Protein AF-A0A843G4M1-F1 (afdb_monomer_lite)

Secondary structure (DSSP, 8-state):
----TT---GGG--SPPHHHHHHHHS-HHHHTT-EEE---EEEETTEEEE-TT----HHHHHHHHHTT--EEEETTEEPP------

Structure (mmCIF, N/CA/C/O backbone):
data_AF-A0A843G4M1-F1
#
_entry.id   AF-A0A843G4M1-F1
#
loop_
_atom_site.group_PDB
_atom_site.id
_atom_site.type_symbol
_atom_site.label_atom_id
_atom_site.label_alt_id
_atom_site.label_comp_id
_atom_site.label_asym_id
_atom_site.label_entity_id
_atom_site.label_seq_id
_atom_site.pdbx_PDB_ins_code
_atom_site.Cartn_x
_atom_site.Cartn_y
_atom_site.Cartn_z
_atom_site.occupancy
_atom_site.B_iso_or_equiv
_atom_site.auth_seq_id
_atom_site.auth_comp_id
_atom_site.auth_asym_id
_atom_site.auth_atom_id
_atom_site.pdbx_PDB_model_num
ATOM 1 N N . MET A 1 1 ? 3.190 -2.973 -26.020 1.00 51.75 1 MET A N 1
ATOM 2 C CA . MET A 1 1 ? 2.619 -1.654 -25.685 1.00 51.75 1 MET A CA 1
ATOM 3 C C . MET A 1 1 ? 3.547 -1.080 -24.641 1.00 51.75 1 MET A C 1
ATOM 5 O O . MET A 1 1 ? 3.528 -1.569 -23.522 1.00 51.75 1 MET A O 1
ATOM 9 N N . ASP A 1 2 ? 4.409 -0.144 -25.026 1.00 59.72 2 ASP A N 1
ATOM 10 C CA . ASP A 1 2 ? 5.386 0.466 -24.116 1.00 59.72 2 ASP A CA 1
ATOM 11 C C . ASP A 1 2 ? 4.707 1.596 -23.337 1.00 59.72 2 ASP A C 1
ATOM 13 O O . ASP A 1 2 ? 4.911 2.778 -23.600 1.00 59.72 2 ASP A O 1
ATOM 17 N N . LEU A 1 3 ? 3.801 1.218 -22.435 1.00 64.25 3 LEU A N 1
ATOM 18 C CA . LEU A 1 3 ? 3.122 2.143 -21.533 1.00 64.25 3 LEU A CA 1
ATOM 19 C C . LEU A 1 3 ? 3.727 2.004 -20.134 1.00 64.25 3 LEU A C 1
ATOM 21 O O . LEU A 1 3 ? 4.032 0.885 -19.716 1.00 64.25 3 LEU A O 1
ATOM 25 N N . PRO A 1 4 ? 3.905 3.112 -19.396 1.00 65.88 4 PRO A N 1
ATOM 26 C CA . PRO A 1 4 ? 4.414 3.042 -18.040 1.00 65.88 4 PRO A CA 1
ATOM 27 C C . PRO A 1 4 ? 3.444 2.252 -17.163 1.00 65.88 4 PRO A C 1
ATOM 29 O O . PRO A 1 4 ? 2.237 2.519 -17.138 1.00 65.88 4 PRO A O 1
ATOM 32 N N . SER A 1 5 ? 3.987 1.301 -16.403 1.00 63.34 5 SER A N 1
ATOM 33 C CA . SER A 1 5 ? 3.276 0.692 -15.284 1.00 63.34 5 SER A CA 1
ATOM 34 C C . SER A 1 5 ? 2.709 1.795 -14.389 1.00 63.34 5 SER A C 1
ATOM 36 O O . SER A 1 5 ? 3.331 2.844 -14.217 1.00 63.34 5 SER A O 1
ATOM 38 N N . ASN A 1 6 ? 1.545 1.553 -13.782 1.00 62.00 6 ASN A N 1
ATOM 39 C CA .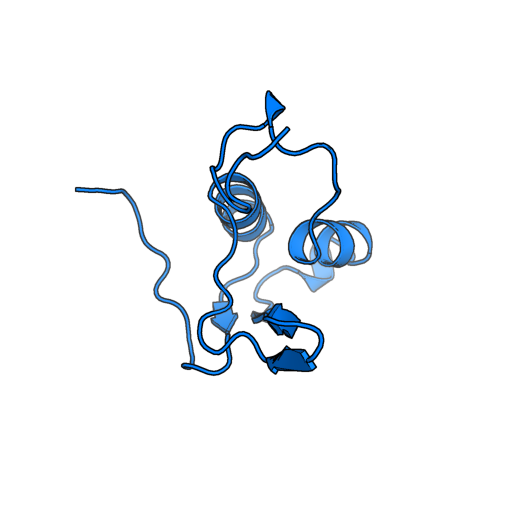 ASN A 1 6 ? 0.938 2.471 -12.811 1.00 62.00 6 ASN A CA 1
ATOM 40 C C . ASN A 1 6 ? 0.267 3.743 -13.384 1.00 62.00 6 ASN A C 1
ATOM 42 O O . ASN A 1 6 ? -0.045 4.644 -12.608 1.00 62.00 6 ASN A O 1
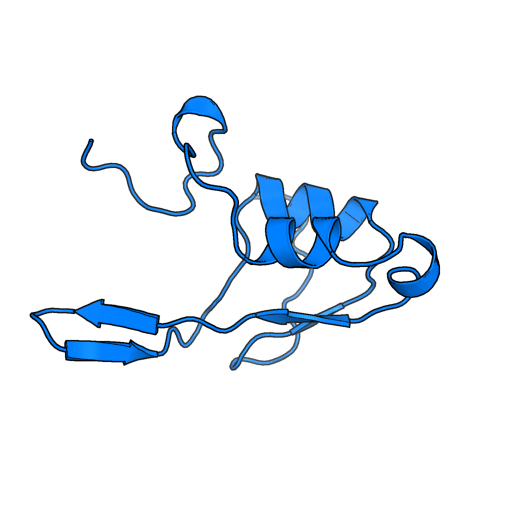ATOM 46 N N . SER A 1 7 ? -0.025 3.822 -14.692 1.00 70.88 7 SER A N 1
ATOM 47 C CA . SER A 1 7 ? -0.649 5.011 -15.319 1.00 70.88 7 SER A CA 1
ATOM 48 C C . SER A 1 7 ? -2.016 5.408 -14.730 1.00 70.88 7 SER A C 1
ATOM 50 O O . SER A 1 7 ? -2.430 6.562 -14.825 1.00 70.88 7 SER A O 1
ATOM 52 N N . GLY A 1 8 ? -2.733 4.460 -14.115 1.00 63.09 8 GLY A N 1
ATOM 53 C CA . GLY A 1 8 ? -4.061 4.682 -13.534 1.00 63.09 8 GLY A CA 1
ATOM 54 C C . GLY A 1 8 ? -5.212 4.666 -14.540 1.00 63.09 8 GLY A C 1
ATOM 55 O O . GLY A 1 8 ? -6.363 4.854 -14.144 1.00 63.09 8 GLY A O 1
ATOM 56 N N . ASN A 1 9 ? -4.930 4.404 -15.815 1.00 70.94 9 ASN A N 1
ATOM 57 C CA . ASN A 1 9 ? -5.941 4.155 -16.833 1.00 70.94 9 ASN A CA 1
ATOM 58 C C . ASN A 1 9 ? -6.295 2.661 -16.859 1.00 70.94 9 ASN A C 1
ATOM 60 O O . ASN A 1 9 ? -5.435 1.806 -17.060 1.00 70.94 9 ASN A O 1
ATOM 64 N N . TYR A 1 10 ? -7.576 2.347 -16.665 1.00 65.06 10 TYR A N 1
ATOM 65 C CA . TYR A 1 10 ? -8.049 0.963 -16.585 1.00 65.06 10 TYR A CA 1
ATOM 66 C C . TYR A 1 10 ? -7.817 0.190 -17.888 1.00 65.06 10 TYR A C 1
ATOM 68 O O . TYR A 1 10 ? -7.486 -0.989 -17.847 1.00 65.06 10 TYR A O 1
ATOM 76 N N . ASN A 1 11 ? -7.927 0.865 -19.035 1.00 68.69 11 ASN A N 1
ATOM 77 C CA . ASN A 1 11 ? -7.740 0.234 -20.343 1.00 68.69 11 ASN A CA 1
ATOM 78 C C . ASN A 1 11 ? -6.282 -0.163 -20.616 1.00 68.69 11 ASN A C 1
ATOM 80 O O . ASN A 1 11 ? -6.039 -0.997 -21.483 1.00 68.69 11 ASN A O 1
ATOM 84 N N . ASP A 1 12 ? -5.334 0.410 -19.871 1.00 72.81 12 ASP A N 1
ATOM 85 C CA . ASP A 1 12 ? -3.903 0.137 -20.026 1.00 72.81 12 ASP A CA 1
ATOM 86 C C . ASP A 1 12 ? -3.438 -0.991 -19.085 1.00 72.81 12 ASP A C 1
ATOM 88 O O . ASP A 1 12 ? -2.341 -1.528 -19.230 1.00 72.81 12 ASP A O 1
ATOM 92 N N . CYS A 1 13 ? -4.273 -1.361 -18.108 1.00 70.62 13 CYS A N 1
ATOM 93 C CA . CYS A 1 13 ? -3.941 -2.298 -17.044 1.00 70.62 13 CYS A CA 1
ATOM 94 C C . CYS A 1 13 ? -4.622 -3.655 -17.269 1.00 70.62 13 CYS A C 1
ATOM 96 O O . CYS A 1 13 ? -5.686 -3.934 -16.719 1.00 70.62 13 CYS A O 1
ATOM 98 N N . PHE A 1 14 ? -3.987 -4.524 -18.059 1.00 75.25 14 PHE A N 1
ATOM 99 C CA . PHE A 1 14 ? -4.492 -5.881 -18.328 1.00 75.25 14 PHE A CA 1
ATOM 100 C C . PHE A 1 14 ? -4.311 -6.854 -17.152 1.00 75.25 14 PHE A C 1
ATOM 102 O O . PHE A 1 14 ? -4.956 -7.902 -17.107 1.00 75.25 14 PHE A O 1
ATOM 109 N N . SER A 1 15 ? -3.424 -6.525 -16.212 1.00 83.38 15 SER A N 1
ATOM 110 C CA . SER A 1 15 ? -3.066 -7.384 -15.083 1.00 83.38 15 SER A CA 1
ATOM 111 C C . SER A 1 15 ? -3.890 -7.070 -13.838 1.00 83.38 15 SER A C 1
ATOM 113 O O . SER A 1 15 ? -4.230 -5.917 -13.575 1.00 83.38 15 SER A O 1
ATOM 115 N N . VAL A 1 16 ? -4.128 -8.094 -13.014 1.00 88.75 16 VAL A N 1
ATOM 116 C CA . VAL A 1 16 ? -4.581 -7.896 -11.632 1.00 88.75 16 VAL A CA 1
ATOM 117 C C . VAL A 1 16 ? -3.363 -7.553 -10.783 1.00 88.75 16 VAL A C 1
ATOM 119 O O . VAL A 1 16 ? -2.420 -8.339 -10.681 1.00 88.75 16 VAL A O 1
ATOM 122 N N . HIS A 1 17 ? -3.380 -6.369 -10.186 1.00 91.44 17 HIS A N 1
ATOM 123 C CA . HIS A 1 17 ? -2.294 -5.874 -9.348 1.00 91.44 17 HIS A CA 1
ATOM 124 C C . HIS A 1 17 ? -2.164 -6.672 -8.041 1.00 91.44 17 HIS A C 1
ATOM 126 O O . HIS A 1 17 ? -3.124 -7.290 -7.570 1.00 91.44 17 HIS A O 1
ATOM 132 N N . ALA A 1 18 ? -0.986 -6.626 -7.415 1.00 94.88 18 ALA A N 1
ATOM 133 C CA . ALA A 1 18 ? -0.728 -7.305 -6.145 1.00 94.88 18 ALA A CA 1
ATOM 134 C C . ALA A 1 18 ? -1.731 -6.882 -5.053 1.00 94.88 18 ALA A C 1
ATOM 136 O O . ALA A 1 18 ? -2.274 -7.726 -4.342 1.00 94.88 18 ALA A O 1
ATOM 137 N N . GLU A 1 19 ? -2.064 -5.592 -4.984 1.00 95.56 19 GLU A N 1
ATOM 138 C CA . GLU A 1 19 ? -3.030 -5.033 -4.034 1.00 95.56 19 GLU A CA 1
ATOM 139 C C . GLU A 1 19 ? -4.436 -5.598 -4.252 1.00 95.56 19 GLU A C 1
ATOM 141 O O . GLU A 1 19 ? -5.143 -5.938 -3.303 1.00 95.56 19 GLU A O 1
ATOM 146 N N . GLN A 1 20 ? -4.835 -5.735 -5.517 1.00 95.50 20 GLN A N 1
ATOM 147 C CA . GLN A 1 20 ? -6.133 -6.288 -5.891 1.00 95.50 20 GLN A CA 1
ATOM 148 C C . GLN A 1 20 ? -6.199 -7.775 -5.550 1.00 95.50 20 GLN A C 1
ATOM 150 O O . GLN A 1 20 ? -7.175 -8.212 -4.949 1.00 95.50 20 GLN A O 1
ATOM 155 N N . ASN A 1 21 ? -5.149 -8.538 -5.864 1.00 96.81 21 ASN A N 1
ATOM 156 C CA . ASN A 1 21 ? -5.054 -9.955 -5.513 1.00 96.81 21 ASN A CA 1
ATOM 157 C C . ASN A 1 21 ? -5.126 -10.174 -3.995 1.00 96.81 21 ASN A C 1
ATOM 159 O O . ASN A 1 21 ? -5.846 -11.065 -3.534 1.00 96.81 21 ASN A O 1
ATOM 163 N N . ALA A 1 22 ? -4.445 -9.334 -3.209 1.00 97.06 22 ALA A N 1
ATOM 164 C CA . ALA A 1 22 ? -4.516 -9.376 -1.751 1.00 97.06 22 ALA A CA 1
ATOM 165 C C . ALA A 1 22 ? -5.950 -9.131 -1.250 1.00 97.06 22 ALA A C 1
ATOM 167 O O . ALA A 1 22 ? -6.465 -9.893 -0.432 1.00 97.06 22 ALA A O 1
ATOM 168 N N . MET A 1 23 ? -6.629 -8.115 -1.790 1.00 96.44 23 MET A N 1
ATOM 169 C CA . MET A 1 23 ? -8.012 -7.796 -1.429 1.00 96.44 23 MET A CA 1
ATOM 170 C C . MET A 1 23 ? -9.024 -8.863 -1.865 1.00 96.44 23 MET A C 1
ATOM 172 O O . MET A 1 23 ? -9.958 -9.141 -1.119 1.00 96.44 23 MET A O 1
ATOM 176 N N . ILE A 1 24 ? -8.856 -9.462 -3.050 1.00 96.50 24 ILE A N 1
ATOM 177 C CA . ILE A 1 24 ? -9.700 -10.563 -3.552 1.00 96.50 24 ILE A CA 1
ATOM 178 C C . ILE A 1 24 ? -9.580 -11.788 -2.637 1.00 96.50 24 ILE A C 1
ATOM 180 O O . ILE A 1 24 ? -10.561 -12.496 -2.412 1.00 96.50 24 ILE A O 1
ATOM 184 N N . SER A 1 25 ? -8.389 -12.021 -2.086 1.00 97.25 25 SER A N 1
ATOM 185 C CA . SER A 1 25 ? -8.103 -13.170 -1.223 1.00 97.25 25 SER A CA 1
ATOM 186 C C . SER A 1 25 ? -8.586 -12.982 0.221 1.00 97.25 25 SER A C 1
ATOM 188 O O . SER A 1 25 ? -8.847 -13.960 0.924 1.00 97.25 25 SER A O 1
ATOM 190 N N . ALA A 1 26 ? -8.711 -11.737 0.688 1.00 95.88 26 ALA A N 1
ATOM 191 C CA . ALA A 1 26 ? -9.100 -11.415 2.056 1.00 95.88 26 ALA A CA 1
ATOM 192 C C . ALA A 1 26 ? -10.624 -11.279 2.219 1.00 95.88 26 ALA A C 1
ATOM 194 O O . ALA A 1 26 ? -11.330 -10.725 1.376 1.00 95.88 26 ALA A O 1
ATOM 195 N N . ARG A 1 27 ? -11.169 -11.718 3.363 1.00 97.31 27 ARG A N 1
ATOM 196 C CA . ARG A 1 27 ? -12.584 -11.461 3.676 1.00 97.31 27 ARG A CA 1
ATOM 197 C C . ARG A 1 27 ? -12.757 -9.987 4.021 1.00 97.31 27 ARG A C 1
ATOM 199 O O . ARG A 1 27 ? -11.988 -9.427 4.796 1.00 97.31 27 ARG A O 1
ATOM 206 N N . ARG A 1 28 ? -13.850 -9.375 3.559 1.00 94.31 28 ARG A N 1
ATOM 207 C CA . ARG A 1 28 ? -14.145 -7.955 3.825 1.00 94.31 28 ARG A CA 1
ATOM 208 C C . ARG A 1 28 ? -14.120 -7.576 5.308 1.00 94.31 28 ARG A C 1
ATOM 210 O O . ARG A 1 28 ? -13.682 -6.474 5.630 1.00 94.31 28 ARG A O 1
ATOM 217 N N . LYS A 1 29 ? -14.583 -8.470 6.188 1.00 97.25 29 LYS A N 1
ATOM 218 C CA . LYS A 1 29 ? -14.571 -8.266 7.645 1.00 97.25 29 LYS A CA 1
ATOM 219 C C . LYS A 1 29 ? -13.157 -8.174 8.229 1.00 97.25 29 LYS A C 1
ATOM 221 O O . LYS A 1 29 ? -12.960 -7.426 9.173 1.00 97.25 29 LYS A O 1
ATOM 226 N N . ASP A 1 30 ? -12.202 -8.887 7.638 1.00 96.81 30 ASP A N 1
ATOM 227 C CA . ASP A 1 30 ? -10.817 -8.941 8.107 1.00 96.81 30 ASP A CA 1
ATOM 228 C C . ASP A 1 30 ? -10.014 -7.750 7.552 1.00 96.81 30 ASP A C 1
ATOM 230 O O . ASP A 1 30 ? -8.983 -7.387 8.101 1.00 96.81 30 ASP A O 1
ATOM 234 N N . MET A 1 31 ? -10.514 -7.106 6.489 1.00 96.94 31 MET A N 1
ATOM 235 C CA . MET A 1 31 ? -9.944 -5.875 5.931 1.00 96.94 31 MET A CA 1
ATOM 236 C C . MET A 1 31 ? -10.346 -4.602 6.694 1.00 96.94 31 MET A C 1
ATOM 238 O O . MET A 1 31 ? -9.681 -3.583 6.535 1.00 96.94 31 MET A O 1
ATOM 242 N N . LEU A 1 32 ? -11.414 -4.624 7.506 1.00 96.88 32 LEU A N 1
ATOM 243 C CA . LEU A 1 32 ? -11.836 -3.462 8.305 1.00 96.88 32 LEU A CA 1
ATOM 244 C C . LEU A 1 32 ? -10.762 -3.090 9.334 1.00 96.88 32 LEU A C 1
ATOM 246 O O . LEU A 1 32 ? -10.442 -3.895 10.203 1.00 96.88 32 LEU A O 1
ATOM 250 N N . GLY A 1 33 ? -10.238 -1.869 9.257 1.00 95.75 33 GLY A N 1
ATOM 251 C CA . GLY A 1 33 ? -9.180 -1.381 10.142 1.00 95.75 33 GLY A CA 1
ATOM 252 C C . GLY A 1 33 ? -7.810 -2.014 9.885 1.00 95.75 33 GLY A C 1
ATOM 253 O O . GLY A 1 33 ? -6.870 -1.811 10.655 1.00 95.75 33 GLY A O 1
ATOM 254 N N . ALA A 1 34 ? -7.678 -2.812 8.822 1.00 97.31 34 ALA A N 1
ATOM 255 C CA . ALA A 1 34 ? -6.442 -3.514 8.524 1.00 97.31 34 ALA A CA 1
ATOM 256 C C . ALA A 1 34 ? -5.362 -2.566 7.985 1.00 97.31 34 ALA A C 1
ATOM 258 O O . ALA A 1 34 ? -5.601 -1.404 7.651 1.00 97.31 34 ALA A O 1
ATOM 259 N N . THR A 1 35 ? -4.146 -3.093 7.884 1.00 96.56 35 THR A N 1
ATOM 260 C CA . THR A 1 35 ? -3.010 -2.437 7.233 1.00 96.56 35 THR A CA 1
ATOM 261 C C . THR A 1 35 ? -2.573 -3.287 6.049 1.00 96.56 35 THR A C 1
ATOM 263 O O . THR A 1 35 ? -2.380 -4.491 6.205 1.00 96.56 35 THR A O 1
ATOM 266 N N . ILE A 1 36 ? -2.410 -2.670 4.880 1.00 96.06 36 ILE A N 1
ATOM 267 C CA . ILE A 1 36 ? -1.826 -3.315 3.702 1.00 96.06 36 ILE A CA 1
ATOM 268 C C . ILE A 1 36 ? -0.355 -2.917 3.574 1.00 96.06 36 ILE A C 1
ATOM 270 O O . ILE A 1 36 ? -0.003 -1.747 3.738 1.00 96.06 36 ILE A O 1
ATOM 274 N N . TYR A 1 37 ? 0.495 -3.899 3.291 1.00 96.00 37 TYR A N 1
ATOM 275 C CA . TYR A 1 37 ? 1.933 -3.721 3.114 1.00 96.00 37 TYR A CA 1
ATOM 276 C C . TYR A 1 37 ? 2.285 -3.933 1.643 1.00 96.00 37 TYR A C 1
ATOM 278 O O . TYR A 1 37 ? 1.856 -4.919 1.046 1.00 96.00 37 TYR A O 1
ATOM 286 N N . LEU A 1 38 ? 3.038 -3.001 1.066 1.00 95.50 38 LEU A N 1
ATOM 287 C CA . LEU A 1 38 ? 3.466 -3.013 -0.327 1.00 95.50 38 LEU A CA 1
ATOM 288 C C . LEU A 1 38 ? 4.972 -3.252 -0.405 1.00 95.50 38 LEU A C 1
ATOM 290 O O . LEU A 1 38 ? 5.754 -2.567 0.254 1.00 95.50 38 LEU A O 1
ATOM 294 N N . ALA A 1 39 ? 5.350 -4.211 -1.239 1.00 94.50 39 ALA A N 1
ATOM 295 C CA . ALA A 1 39 ? 6.720 -4.527 -1.606 1.00 94.50 39 ALA A CA 1
ATOM 296 C C . ALA A 1 39 ? 6.722 -5.055 -3.044 1.00 94.50 39 ALA A C 1
ATOM 298 O O . ALA A 1 39 ? 5.706 -5.562 -3.526 1.00 94.50 39 ALA A O 1
ATOM 299 N N . GLY A 1 40 ? 7.854 -4.938 -3.724 1.00 92.25 40 GLY A N 1
ATOM 300 C CA . GLY A 1 40 ? 8.013 -5.439 -5.079 1.00 92.25 40 GLY A CA 1
ATOM 301 C C . GLY A 1 40 ? 9.460 -5.351 -5.530 1.00 92.25 40 GLY A C 1
ATOM 302 O O . GLY A 1 40 ? 10.275 -4.683 -4.900 1.00 92.25 40 GLY A O 1
ATOM 303 N N . GLU A 1 41 ? 9.753 -6.017 -6.633 1.00 93.75 41 GLU A N 1
ATOM 304 C CA . GLU A 1 41 ? 11.040 -5.987 -7.316 1.00 93.75 41 GLU A CA 1
ATOM 305 C C . GLU A 1 41 ? 10.807 -5.746 -8.808 1.00 93.75 41 GLU A C 1
ATOM 307 O O . GLU A 1 41 ? 9.752 -6.087 -9.351 1.00 93.75 41 GLU A O 1
ATOM 312 N N . MET A 1 42 ? 11.776 -5.132 -9.475 1.00 91.38 42 MET A N 1
ATOM 313 C CA . MET A 1 42 ? 11.763 -4.924 -10.918 1.00 91.38 42 MET A CA 1
ATOM 314 C C . MET A 1 42 ? 13.109 -5.308 -11.519 1.00 91.38 42 MET A C 1
ATOM 316 O O . MET A 1 42 ? 14.147 -5.140 -10.882 1.00 91.38 42 MET A O 1
ATOM 320 N N . SER A 1 43 ? 13.092 -5.812 -12.753 1.00 93.19 43 SER A N 1
ATOM 321 C CA . SER A 1 43 ? 14.329 -6.076 -13.481 1.00 93.19 43 SER A CA 1
ATOM 322 C C . SER A 1 43 ? 14.859 -4.778 -14.090 1.00 93.19 43 SER A C 1
ATOM 324 O O . SER A 1 43 ? 14.154 -4.113 -14.852 1.00 93.19 43 SER A O 1
ATOM 326 N N . VAL A 1 44 ? 16.094 -4.423 -13.746 1.00 91.44 44 VAL A 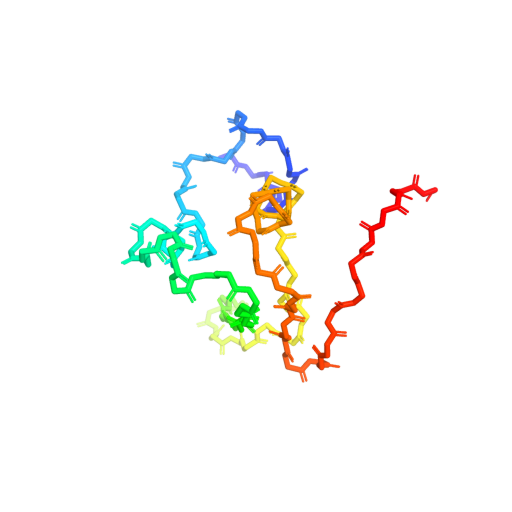N 1
ATOM 327 C CA . VAL A 1 44 ? 16.852 -3.301 -14.304 1.00 91.44 44 VAL A CA 1
ATOM 328 C C . VAL A 1 44 ? 18.134 -3.882 -14.881 1.00 91.44 44 VAL A C 1
ATOM 330 O O . VAL A 1 44 ? 18.911 -4.497 -14.160 1.00 91.44 44 VAL A O 1
ATOM 333 N N . ASP A 1 45 ? 18.321 -3.748 -16.194 1.00 93.19 45 ASP A N 1
ATOM 334 C CA . ASP A 1 45 ? 19.506 -4.243 -16.913 1.00 93.19 45 ASP A CA 1
ATOM 335 C C . ASP A 1 45 ? 19.827 -5.740 -16.695 1.00 93.19 45 ASP A C 1
ATOM 337 O O . ASP A 1 45 ? 20.968 -6.175 -16.826 1.00 93.19 45 ASP A O 1
ATOM 341 N N . GLY A 1 46 ? 18.798 -6.551 -16.417 1.00 93.19 46 GLY A N 1
ATOM 342 C CA . GLY A 1 46 ? 18.917 -7.997 -16.198 1.00 93.19 46 GLY A CA 1
ATOM 343 C C . GLY A 1 46 ? 19.041 -8.416 -14.731 1.00 93.19 46 GLY A C 1
ATOM 344 O O . GLY A 1 46 ? 18.866 -9.598 -14.438 1.00 93.19 46 GLY A O 1
ATOM 345 N N . ASP A 1 47 ? 19.233 -7.467 -13.815 1.00 95.00 47 ASP A N 1
ATOM 346 C CA . ASP A 1 47 ? 19.278 -7.712 -12.373 1.00 95.00 47 ASP A CA 1
ATOM 347 C C . ASP A 1 47 ? 17.943 -7.358 -11.709 1.00 95.00 47 ASP A C 1
ATOM 349 O O . ASP A 1 47 ? 17.266 -6.410 -12.105 1.00 95.00 47 ASP A O 1
ATOM 353 N N . TRP A 1 48 ? 17.545 -8.120 -10.688 1.00 94.06 48 TRP A N 1
ATOM 354 C CA . TRP A 1 48 ? 16.357 -7.814 -9.887 1.00 94.06 48 TRP A CA 1
ATOM 355 C C . TRP A 1 48 ? 16.707 -6.827 -8.777 1.00 94.06 48 TRP A C 1
ATOM 357 O O . TRP A 1 48 ? 17.578 -7.088 -7.947 1.00 94.06 48 TRP A O 1
ATOM 367 N N . VAL A 1 49 ? 16.008 -5.695 -8.760 1.00 93.88 49 VAL A N 1
ATOM 368 C CA . VAL A 1 49 ? 16.185 -4.623 -7.779 1.00 93.88 49 VAL A CA 1
ATOM 369 C C . VAL A 1 49 ? 14.875 -4.407 -7.035 1.00 93.88 49 VAL A C 1
ATOM 371 O O . VAL A 1 49 ? 13.804 -4.344 -7.639 1.00 93.88 49 VAL A O 1
ATOM 374 N N . GLU A 1 50 ? 14.957 -4.284 -5.713 1.00 92.38 50 GLU A N 1
ATOM 375 C CA . GLU A 1 50 ? 13.799 -3.990 -4.871 1.00 92.38 50 GLU A CA 1
ATOM 376 C C . GLU A 1 50 ? 13.258 -2.575 -5.145 1.00 92.38 50 GLU A C 1
ATOM 378 O O . GLU A 1 50 ? 14.011 -1.613 -5.305 1.00 92.38 50 GLU A O 1
ATOM 383 N N . ILE A 1 51 ? 11.934 -2.434 -5.171 1.00 91.50 51 ILE A N 1
ATOM 384 C CA . ILE A 1 51 ? 11.250 -1.152 -5.343 1.00 91.50 51 ILE A CA 1
ATOM 385 C C . ILE A 1 51 ? 11.191 -0.438 -3.988 1.00 91.50 51 ILE A C 1
ATOM 387 O O . ILE A 1 51 ? 10.397 -0.782 -3.110 1.00 91.50 51 ILE A 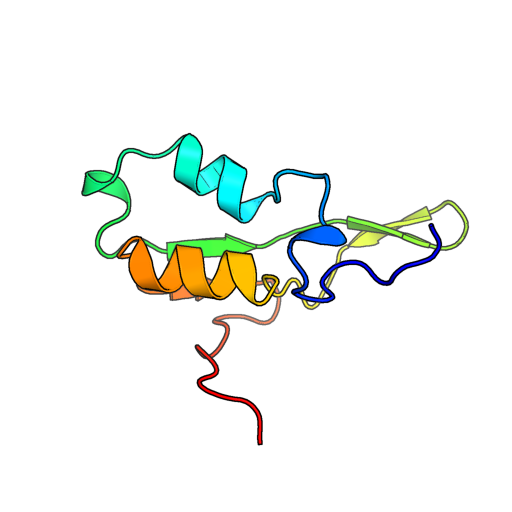O 1
ATOM 391 N N . GLU A 1 52 ? 12.008 0.601 -3.830 1.00 87.31 52 GLU A N 1
ATOM 392 C CA . GLU A 1 52 ? 12.085 1.393 -2.596 1.00 87.31 52 GLU A CA 1
ATOM 393 C C . GLU A 1 52 ? 10.811 2.216 -2.320 1.00 87.31 52 GLU A C 1
ATOM 395 O O . GLU A 1 52 ? 10.455 2.467 -1.169 1.00 87.31 52 GLU A O 1
ATOM 400 N N . ASP A 1 53 ? 10.107 2.658 -3.361 1.00 84.69 53 ASP A N 1
ATOM 401 C CA . ASP A 1 53 ? 8.868 3.440 -3.302 1.00 84.69 53 ASP A CA 1
ATOM 402 C C . ASP A 1 53 ? 7.687 2.727 -3.948 1.00 84.69 53 ASP A C 1
ATOM 404 O O . ASP A 1 53 ? 6.990 3.265 -4.806 1.00 84.69 53 ASP A O 1
ATOM 408 N N . ALA A 1 54 ? 7.413 1.514 -3.474 1.00 90.44 54 ALA A N 1
ATOM 409 C CA . ALA A 1 54 ? 6.189 0.825 -3.842 1.00 90.44 54 ALA A CA 1
ATOM 410 C C . ALA A 1 54 ? 4.962 1.669 -3.437 1.00 90.44 54 ALA A C 1
ATOM 412 O O . ALA A 1 54 ? 4.649 1.811 -2.252 1.00 90.44 54 ALA A O 1
ATOM 413 N N . GLU A 1 55 ? 4.272 2.223 -4.434 1.00 89.56 55 GLU A N 1
ATOM 414 C CA . GLU A 1 55 ? 3.040 2.994 -4.293 1.00 89.56 55 GLU A CA 1
ATOM 415 C C . GLU A 1 55 ? 1.940 2.387 -5.176 1.00 89.56 55 GLU A C 1
ATOM 417 O O . GLU A 1 55 ? 2.200 1.997 -6.320 1.00 89.56 55 GLU A O 1
ATOM 422 N N . PRO A 1 56 ? 0.693 2.312 -4.680 1.00 90.81 56 PRO A N 1
ATOM 423 C CA . PRO A 1 56 ? -0.390 1.714 -5.441 1.00 90.81 56 PRO A CA 1
ATOM 424 C C . PRO A 1 56 ? -0.799 2.609 -6.612 1.00 90.81 56 PRO A C 1
ATOM 426 O O . PRO A 1 56 ? -0.772 3.839 -6.517 1.00 90.81 56 PRO A O 1
ATOM 429 N N . CYS A 1 57 ? -1.279 1.997 -7.695 1.00 88.44 57 CYS A N 1
ATOM 430 C CA . CYS A 1 57 ? -1.841 2.753 -8.815 1.00 88.44 57 CYS A CA 1
ATOM 431 C C . CYS A 1 57 ? -3.081 3.544 -8.375 1.00 88.44 57 CYS A C 1
ATOM 433 O O . CYS A 1 57 ? -3.734 3.168 -7.396 1.00 88.44 57 CYS A O 1
ATOM 435 N N . PRO A 1 58 ? -3.505 4.583 -9.116 1.00 86.62 58 PRO A N 1
ATOM 436 C CA . PRO A 1 58 ? -4.723 5.326 -8.789 1.00 86.62 58 PRO A CA 1
ATOM 437 C C . PRO A 1 58 ? -5.977 4.447 -8.608 1.00 86.62 58 PRO A C 1
ATOM 439 O O . PRO A 1 58 ? -6.810 4.718 -7.738 1.00 86.62 58 PRO A O 1
ATOM 442 N N . ILE A 1 59 ? -6.102 3.360 -9.382 1.00 88.19 59 ILE A N 1
ATOM 443 C CA . ILE A 1 59 ? -7.212 2.400 -9.269 1.00 88.19 59 ILE A CA 1
ATOM 444 C C . ILE A 1 59 ? -7.084 1.582 -7.976 1.00 88.19 59 ILE A C 1
ATOM 446 O O . ILE A 1 59 ? -8.031 1.542 -7.190 1.00 88.19 59 ILE A O 1
ATOM 450 N N . CYS A 1 60 ? -5.922 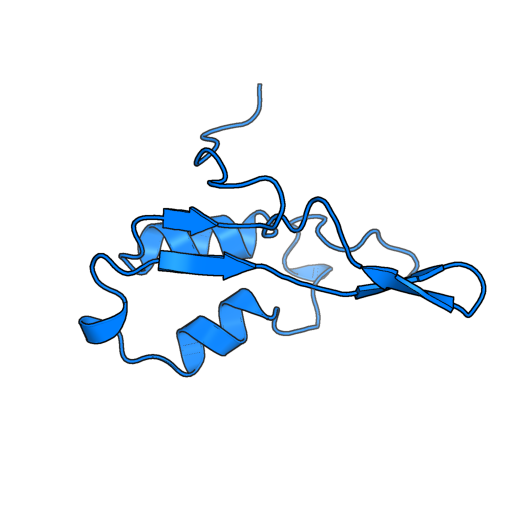0.978 -7.712 1.00 91.88 60 CYS A N 1
ATOM 451 C CA . CYS A 1 60 ? -5.658 0.205 -6.496 1.00 91.88 60 CYS A CA 1
ATOM 452 C C . CYS A 1 60 ? -5.803 1.061 -5.240 1.00 91.88 60 CYS A C 1
ATOM 454 O O . CYS A 1 60 ? -6.451 0.647 -4.283 1.00 91.88 60 CYS A O 1
ATOM 456 N N . PHE A 1 61 ? -5.298 2.292 -5.262 1.00 90.94 61 PHE A N 1
ATOM 457 C CA . PHE A 1 61 ? -5.460 3.250 -4.178 1.00 90.94 61 PHE A CA 1
ATOM 458 C C . PHE A 1 61 ? -6.940 3.523 -3.880 1.00 90.94 61 PHE A C 1
ATOM 460 O O . PHE A 1 61 ? -7.373 3.468 -2.725 1.00 90.94 61 PHE A O 1
ATOM 467 N N . ARG A 1 62 ? -7.753 3.753 -4.924 1.00 89.88 62 ARG A N 1
ATOM 468 C CA . ARG A 1 62 ? -9.207 3.910 -4.782 1.00 89.88 62 ARG A CA 1
ATOM 469 C C . ARG A 1 62 ? -9.850 2.653 -4.197 1.00 89.88 62 ARG A C 1
ATOM 471 O O . ARG A 1 62 ? -10.726 2.779 -3.343 1.00 89.88 62 ARG A O 1
ATOM 478 N N . MET A 1 63 ? -9.436 1.464 -4.624 1.00 93.44 63 MET A N 1
ATOM 479 C CA . MET A 1 63 ? -9.955 0.198 -4.098 1.00 93.44 63 MET A CA 1
ATOM 480 C C . MET A 1 63 ? -9.606 0.012 -2.618 1.00 93.44 63 MET A C 1
ATOM 482 O O . MET A 1 63 ? -10.514 -0.207 -1.816 1.00 93.44 63 MET A O 1
ATOM 486 N N . ILE A 1 64 ? -8.337 0.192 -2.237 1.00 94.31 64 ILE A N 1
ATOM 487 C CA . ILE A 1 64 ? -7.859 0.087 -0.850 1.00 94.31 64 ILE A CA 1
ATOM 488 C C . ILE A 1 64 ? -8.656 1.033 0.052 1.00 94.31 64 ILE A C 1
ATOM 490 O O . ILE A 1 64 ? -9.240 0.584 1.038 1.00 94.31 64 ILE A O 1
ATOM 494 N N . LYS A 1 65 ? -8.796 2.308 -0.335 1.00 88.88 65 LYS A N 1
ATOM 495 C CA . LYS A 1 65 ? -9.559 3.306 0.432 1.00 88.88 65 LYS A CA 1
ATOM 496 C C . LYS A 1 65 ? -11.010 2.879 0.696 1.00 88.88 65 LYS A C 1
ATOM 498 O O . LYS A 1 65 ? -11.540 3.133 1.771 1.00 88.88 65 LYS A O 1
ATOM 503 N N . ASN A 1 66 ? -11.664 2.236 -0.271 1.00 92.38 66 ASN A N 1
ATOM 504 C CA . ASN A 1 66 ? -13.063 1.804 -0.140 1.00 92.38 66 ASN A CA 1
ATOM 505 C C . ASN A 1 66 ? -13.219 0.416 0.511 1.00 92.38 66 ASN A C 1
ATOM 507 O O . ASN A 1 66 ? -14.321 0.023 0.897 1.00 92.38 66 ASN A O 1
ATOM 511 N N . SER A 1 67 ? -12.126 -0.329 0.666 1.00 94.75 67 SER A N 1
ATOM 512 C CA . SER A 1 67 ? -12.120 -1.672 1.252 1.00 94.75 67 SER A CA 1
ATOM 513 C C . SER A 1 67 ? -12.166 -1.692 2.781 1.00 94.75 67 SER A C 1
ATOM 515 O O . SER A 1 67 ? -12.341 -2.758 3.364 1.00 94.75 67 SER A O 1
ATOM 517 N N . GLY A 1 68 ? -12.049 -0.529 3.430 1.00 93.44 68 GLY A N 1
ATOM 518 C CA . GLY A 1 68 ? -12.001 -0.404 4.887 1.00 93.44 68 GLY A CA 1
ATOM 519 C C . GLY A 1 68 ? -10.618 -0.618 5.507 1.00 93.44 68 GLY A C 1
ATOM 520 O O . GLY A 1 68 ? -10.548 -0.694 6.726 1.00 93.44 68 GLY A O 1
ATOM 521 N N . ILE A 1 69 ? -9.560 -0.713 4.697 1.00 95.94 69 ILE A N 1
ATOM 522 C CA . ILE A 1 69 ? -8.159 -0.718 5.141 1.00 95.94 69 ILE A CA 1
ATOM 523 C C . ILE A 1 69 ? -7.761 0.705 5.563 1.00 95.94 69 ILE A C 1
ATOM 525 O O . ILE A 1 69 ? -7.981 1.654 4.809 1.00 95.94 69 ILE A O 1
ATOM 529 N N . ASP A 1 70 ? -7.138 0.847 6.734 1.00 94.50 70 ASP A N 1
ATOM 530 C CA . ASP A 1 70 ? -6.810 2.149 7.337 1.00 94.50 70 ASP A CA 1
ATOM 531 C C . ASP A 1 70 ? -5.433 2.678 6.928 1.00 94.50 70 ASP A C 1
ATOM 533 O O . ASP A 1 70 ? -5.194 3.889 6.928 1.00 94.50 70 ASP A O 1
ATOM 537 N N . LYS A 1 71 ? -4.490 1.779 6.629 1.00 94.06 71 LYS A N 1
ATOM 538 C CA . LYS A 1 71 ? -3.081 2.135 6.425 1.00 94.06 71 LYS A CA 1
ATOM 539 C C . LYS A 1 71 ? -2.479 1.391 5.247 1.00 94.06 71 LYS A C 1
ATOM 541 O O . LYS A 1 71 ? -2.720 0.201 5.068 1.00 94.06 71 LYS A O 1
ATOM 546 N N . ILE A 1 72 ? -1.638 2.104 4.506 1.00 94.75 72 ILE A N 1
ATOM 547 C CA . ILE A 1 72 ? -0.785 1.562 3.451 1.00 94.75 72 ILE A CA 1
ATOM 548 C C . ILE A 1 72 ? 0.658 1.789 3.893 1.00 94.75 72 ILE A C 1
ATOM 550 O O . ILE A 1 72 ? 1.032 2.917 4.218 1.00 94.75 72 ILE A O 1
ATOM 554 N N . VAL A 1 73 ? 1.453 0.728 3.950 1.00 94.12 73 VAL A N 1
ATOM 555 C CA . VAL A 1 73 ? 2.851 0.773 4.390 1.00 94.12 73 VAL A CA 1
ATOM 556 C C . VAL A 1 73 ? 3.736 0.258 3.269 1.00 94.12 73 VAL A C 1
ATOM 558 O O . VAL A 1 73 ? 3.481 -0.814 2.735 1.00 94.12 73 VAL A O 1
ATOM 561 N N . SER A 1 74 ? 4.781 1.001 2.934 1.00 93.44 74 SER A N 1
ATOM 562 C CA . SER A 1 74 ? 5.869 0.543 2.071 1.00 93.44 74 SER A CA 1
ATOM 563 C C . SER A 1 74 ? 7.192 0.587 2.836 1.00 93.44 74 SER A C 1
ATOM 565 O O . SER A 1 74 ? 7.235 0.952 4.016 1.00 93.44 74 SER A O 1
ATOM 567 N N . LYS A 1 75 ? 8.294 0.241 2.169 1.00 90.25 75 LYS A N 1
ATOM 568 C CA . LYS A 1 75 ? 9.644 0.302 2.745 1.00 90.25 75 LYS A CA 1
ATOM 569 C C . LYS A 1 75 ? 10.016 1.697 3.268 1.00 90.25 75 LYS A C 1
ATOM 571 O O . LYS A 1 75 ? 10.658 1.812 4.308 1.00 90.25 75 LYS A O 1
ATOM 576 N N . LYS A 1 76 ? 9.526 2.763 2.622 1.00 88.31 76 LYS A N 1
ATOM 577 C CA . LYS A 1 76 ? 9.692 4.163 3.071 1.00 88.31 76 LYS A CA 1
ATOM 578 C C . LYS A 1 76 ? 8.798 4.550 4.261 1.00 88.31 76 LYS A C 1
ATOM 580 O O . LYS A 1 76 ? 8.878 5.679 4.745 1.00 88.31 76 LYS A O 1
ATOM 585 N N . GLY A 1 77 ? 7.967 3.634 4.755 1.00 90.31 77 GLY A N 1
ATOM 586 C CA . GLY A 1 77 ? 7.083 3.826 5.900 1.00 90.31 77 GLY A CA 1
ATOM 587 C C . GLY A 1 77 ? 5.611 3.942 5.509 1.00 90.31 77 GLY A C 1
ATOM 588 O O . GLY A 1 77 ? 5.162 3.404 4.499 1.00 90.31 77 GLY A O 1
ATOM 589 N N . ILE A 1 78 ? 4.824 4.619 6.348 1.00 91.25 78 ILE A N 1
ATOM 590 C CA . ILE A 1 78 ? 3.387 4.795 6.104 1.00 91.25 78 ILE A CA 1
ATOM 591 C C . ILE A 1 78 ? 3.200 5.769 4.937 1.00 91.25 78 ILE A C 1
ATOM 593 O O . ILE A 1 78 ? 3.568 6.943 5.033 1.00 91.25 78 ILE A O 1
ATOM 597 N N . LEU A 1 79 ? 2.578 5.298 3.858 1.00 88.00 79 LEU A N 1
ATOM 598 C CA . LEU A 1 79 ? 2.203 6.150 2.741 1.00 88.00 79 LEU A CA 1
ATOM 599 C C . LEU A 1 79 ? 1.068 7.073 3.182 1.00 88.00 79 LEU A C 1
ATOM 601 O O . LEU A 1 79 ? 0.023 6.636 3.673 1.00 88.00 79 LEU A O 1
ATOM 605 N N . LYS A 1 80 ? 1.266 8.379 3.000 1.00 72.81 80 LYS A N 1
ATOM 606 C CA . LYS A 1 80 ? 0.197 9.350 3.229 1.00 72.81 80 LYS A CA 1
ATOM 607 C C . LYS A 1 80 ? -0.868 9.129 2.163 1.00 72.81 80 LYS A C 1
ATOM 609 O O . LYS A 1 80 ? -0.565 9.216 0.976 1.00 72.81 80 LYS A O 1
ATOM 614 N N . LEU A 1 81 ? -2.105 8.868 2.586 1.00 62.34 81 LEU A N 1
ATOM 615 C CA . LEU A 1 81 ? -3.262 8.782 1.697 1.00 62.34 81 LEU A CA 1
ATOM 616 C C . LEU A 1 81 ? -3.408 10.122 0.950 1.00 62.34 81 LEU A C 1
ATOM 618 O O . LEU A 1 81 ? -3.986 11.069 1.481 1.00 62.34 81 LEU A O 1
ATOM 622 N N . ARG A 1 82 ? -2.839 10.241 -0.256 1.00 55.88 82 ARG A N 1
ATOM 623 C CA . ARG A 1 82 ? -2.940 11.467 -1.055 1.00 55.88 82 ARG A CA 1
ATOM 624 C C . ARG A 1 82 ? -4.375 11.604 -1.570 1.00 55.88 82 ARG A C 1
ATOM 626 O O . ARG A 1 82 ? -4.909 10.696 -2.201 1.00 55.88 82 ARG A O 1
ATOM 633 N N . TYR A 1 83 ? -5.005 12.746 -1.309 1.00 49.84 83 TYR A N 1
ATOM 634 C CA . TYR A 1 83 ? -6.259 13.152 -1.943 1.00 49.84 83 TYR A CA 1
ATOM 635 C C . TYR A 1 83 ? -6.221 14.654 -2.256 1.00 49.84 83 TYR A C 1
ATOM 637 O O . TYR A 1 83 ? -5.953 15.425 -1.336 1.00 49.84 83 TYR A O 1
ATOM 645 N N . PRO A 1 84 ? -6.616 15.073 -3.471 1.00 57.69 84 PRO A N 1
ATOM 646 C CA . PRO A 1 84 ? -6.124 14.626 -4.769 1.00 57.69 84 PRO A CA 1
ATOM 647 C C . PRO A 1 84 ? -4.963 15.517 -5.270 1.00 57.69 84 PRO A C 1
ATOM 649 O O . PRO A 1 84 ? -4.613 16.518 -4.653 1.00 57.69 84 PRO A O 1
ATOM 652 N N . LEU A 1 85 ? -4.383 15.099 -6.396 1.00 46.44 85 LEU A N 1
ATOM 653 C CA . LEU A 1 85 ? -3.454 15.833 -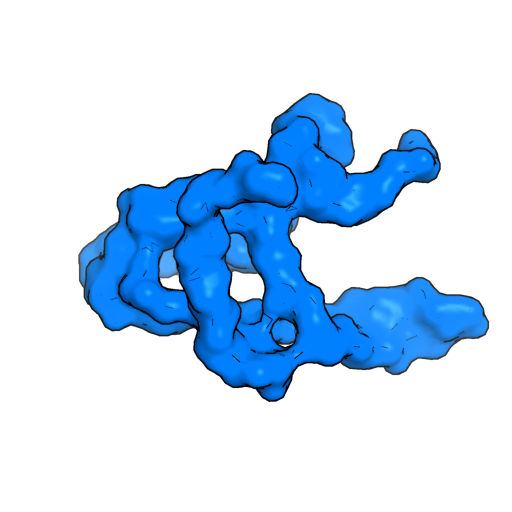7.262 1.00 46.44 85 LEU A CA 1
ATOM 654 C C . LEU A 1 85 ? -3.765 17.346 -7.310 1.00 46.44 85 LEU A C 1
ATOM 656 O O . LEU A 1 85 ? -4.845 17.731 -7.761 1.00 46.44 85 LEU A O 1
ATOM 660 N N . GLN A 1 86 ? -2.819 18.170 -6.854 1.00 39.38 86 GLN A N 1
ATOM 661 C CA . GLN A 1 86 ? -2.609 19.523 -7.378 1.00 39.38 86 GLN A CA 1
ATOM 662 C C . GLN A 1 86 ? -1.508 19.446 -8.427 1.00 39.38 86 GLN A C 1
ATOM 664 O O . GLN A 1 86 ? -0.548 18.677 -8.182 1.00 39.38 86 GLN A O 1
#

Foldseek 3Di:
DPDDPQPQDPVVDPDQDPLNVVLVPDDLVVQAQAEAEDWDWDDDPNDIDIDQDGDHRPVSLVVSVVSNHDFYAYNVGTDDSDDDDD

pLDDT: mean 85.53, std 14.25, range [39.38, 97.31]

Sequence (86 aa):
MDLPSNSGNYNDCFSVHAEQNAMISARRKDMLGATIYLAGEMSVDGDWVEIEDAEPCPICFRMIKNSGIDKIVSKKGILKLRYPLQ

Radius of gyration: 13.69 Å; chains: 1; bounding box: 34×33×36 Å